Protein AF-A0A645I6S6-F1 (afdb_monomer)

Solvent-accessible surface area (backbone atoms only — not comparable to full-atom values): 3583 Å² total; per-residue (Å²): 100,65,51,18,53,47,38,30,75,75,71,69,47,57,35,25,70,67,24,18,51,38,49,51,50,43,55,54,52,53,72,75,50,66,91,90,69,84,77,86,70,72,64,90,51,57,21,77,84,34,55,94,35,86,75,57,57,80,134

Organism: NCBI:txid1076179

Structure (mmCIF, N/CA/C/O backbone):
data_AF-A0A645I6S6-F1
#
_entry.id   AF-A0A645I6S6-F1
#
loop_
_atom_site.group_PDB
_atom_site.id
_atom_site.type_symbol
_atom_site.label_atom_id
_atom_site.label_alt_id
_atom_site.label_comp_id
_atom_site.label_asym_id
_atom_site.label_entity_id
_atom_site.label_seq_id
_atom_site.pdbx_PDB_ins_code
_atom_site.Cartn_x
_atom_site.Cartn_y
_atom_site.Cartn_z
_atom_site.occupancy
_atom_site.B_iso_or_equ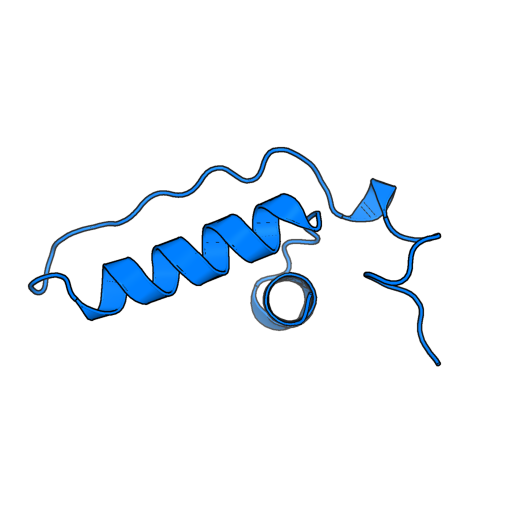iv
_atom_site.auth_seq_id
_atom_site.auth_comp_id
_atom_site.auth_asym_id
_atom_site.auth_atom_id
_atom_site.pdbx_PDB_model_num
ATOM 1 N N . MET A 1 1 ? 6.528 -5.915 0.310 1.00 88.81 1 MET A N 1
ATOM 2 C CA . MET A 1 1 ? 6.028 -6.070 -1.078 1.00 88.81 1 MET A CA 1
ATOM 3 C C . MET A 1 1 ? 4.655 -6.732 -1.136 1.00 88.81 1 MET A C 1
ATOM 5 O O . MET A 1 1 ? 3.853 -6.347 -1.976 1.00 88.81 1 MET A O 1
ATOM 9 N N . GLU A 1 2 ? 4.354 -7.676 -0.238 1.00 96.56 2 GLU A N 1
ATOM 10 C CA . GLU A 1 2 ? 3.059 -8.373 -0.190 1.00 96.56 2 GLU A CA 1
ATOM 11 C C . GLU A 1 2 ? 1.842 -7.433 -0.202 1.00 96.56 2 GLU A C 1
ATOM 13 O O . GLU A 1 2 ? 0.922 -7.657 -0.981 1.00 96.56 2 GLU A O 1
ATOM 18 N N . THR A 1 3 ? 1.849 -6.353 0.590 1.00 98.06 3 THR A N 1
ATOM 19 C CA . THR A 1 3 ? 0.731 -5.396 0.629 1.00 98.06 3 THR A CA 1
ATOM 20 C C . THR A 1 3 ? 0.455 -4.753 -0.727 1.00 98.06 3 THR A C 1
ATOM 22 O O . THR A 1 3 ? -0.699 -4.732 -1.137 1.00 98.06 3 THR A O 1
ATOM 25 N N . SER A 1 4 ? 1.478 -4.299 -1.466 1.00 97.62 4 SER A N 1
ATOM 26 C CA . SER A 1 4 ? 1.284 -3.762 -2.826 1.00 97.62 4 SER A CA 1
ATOM 27 C C . SER A 1 4 ? 0.637 -4.800 -3.748 1.00 97.62 4 SER A C 1
ATOM 29 O O . SER A 1 4 ? -0.279 -4.476 -4.500 1.00 97.62 4 SER A O 1
ATOM 31 N N . ARG A 1 5 ? 1.080 -6.067 -3.670 1.00 96.69 5 ARG A N 1
ATOM 32 C CA . ARG A 1 5 ? 0.514 -7.164 -4.473 1.00 96.69 5 ARG A CA 1
ATOM 33 C C . ARG A 1 5 ? -0.934 -7.479 -4.068 1.00 96.69 5 ARG A C 1
ATOM 35 O O . ARG A 1 5 ? -1.765 -7.708 -4.939 1.00 96.69 5 ARG A O 1
ATOM 42 N N . LYS A 1 6 ? -1.257 -7.478 -2.768 1.00 97.81 6 LYS A N 1
ATOM 43 C CA . LYS A 1 6 ? -2.623 -7.689 -2.253 1.00 97.81 6 LYS A CA 1
ATOM 44 C C . LYS A 1 6 ? -3.571 -6.582 -2.694 1.00 97.81 6 LYS A C 1
ATOM 46 O O . LYS A 1 6 ? -4.625 -6.894 -3.228 1.00 97.81 6 LYS A O 1
ATOM 51 N N . VAL A 1 7 ? -3.170 -5.322 -2.535 1.00 97.62 7 VAL A N 1
ATOM 52 C CA . VAL A 1 7 ? -3.964 -4.158 -2.956 1.00 97.62 7 VAL A CA 1
ATOM 53 C C . VAL A 1 7 ? -4.245 -4.209 -4.460 1.00 97.62 7 VAL A C 1
ATOM 55 O O . VAL A 1 7 ? -5.392 -4.045 -4.863 1.00 97.62 7 VAL A O 1
ATOM 58 N N . GLY A 1 8 ? -3.248 -4.553 -5.283 1.00 96.06 8 GLY A N 1
ATOM 59 C CA . GLY A 1 8 ? -3.461 -4.744 -6.722 1.00 96.06 8 GLY A CA 1
ATOM 60 C C . GLY A 1 8 ? -4.476 -5.842 -7.050 1.00 96.06 8 GLY A C 1
ATOM 61 O O . GLY A 1 8 ? -5.323 -5.649 -7.915 1.00 96.06 8 GLY A O 1
ATOM 62 N N . ARG A 1 9 ? -4.435 -6.976 -6.337 1.00 96.00 9 ARG A N 1
ATOM 63 C CA . ARG A 1 9 ? -5.333 -8.120 -6.581 1.00 96.00 9 ARG A CA 1
ATOM 64 C C . ARG A 1 9 ? -6.742 -7.955 -6.010 1.00 96.00 9 ARG A C 1
ATOM 66 O O . ARG A 1 9 ? -7.677 -8.492 -6.588 1.00 96.00 9 ARG A O 1
ATOM 73 N N . GLN A 1 10 ? -6.884 -7.300 -4.861 1.00 97.94 10 GLN A N 1
ATOM 74 C CA 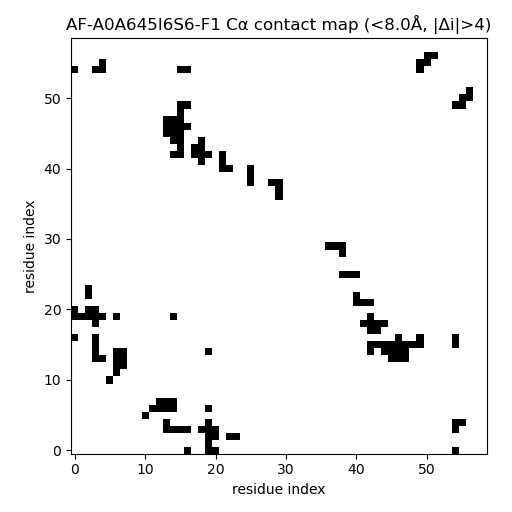. GLN A 1 10 ? -8.144 -7.237 -4.109 1.00 97.94 10 GLN A CA 1
ATOM 75 C C . GLN A 1 10 ? -8.902 -5.929 -4.340 1.00 97.94 10 GLN A C 1
ATOM 77 O O . GLN A 1 10 ? -10.124 -5.947 -4.408 1.00 97.94 10 GLN A O 1
ATOM 82 N N . GLU A 1 11 ? -8.181 -4.817 -4.495 1.00 97.19 11 GLU A N 1
ATOM 83 C CA . GLU A 1 11 ? -8.763 -3.470 -4.580 1.00 97.19 11 GLU A CA 1
ATOM 84 C C . GLU A 1 11 ? -8.617 -2.849 -5.981 1.00 97.19 11 GLU A C 1
ATOM 86 O O . GLU A 1 11 ? -9.178 -1.793 -6.253 1.00 97.19 11 GLU A O 1
ATOM 91 N N . GLY A 1 12 ? -7.840 -3.471 -6.878 1.00 96.88 12 GLY A N 1
ATOM 92 C CA . GLY A 1 12 ? -7.627 -2.989 -8.248 1.00 96.88 12 GLY A CA 1
ATOM 93 C C . GLY A 1 12 ? -6.653 -1.812 -8.379 1.00 96.88 12 GLY A C 1
ATOM 94 O O . GLY A 1 12 ? -6.475 -1.285 -9.475 1.00 96.88 12 GLY A O 1
ATOM 95 N N . PHE A 1 13 ? -5.984 -1.406 -7.295 1.00 96.75 13 PHE A N 1
ATOM 96 C CA . PHE A 1 13 ? -4.956 -0.363 -7.344 1.00 96.75 13 PHE A CA 1
ATOM 97 C C . PHE A 1 13 ? -3.564 -0.976 -7.516 1.00 96.75 13 PHE A C 1
ATOM 99 O O . PHE A 1 13 ? -3.001 -1.558 -6.586 1.00 96.75 13 PHE A O 1
ATOM 106 N N . LEU A 1 14 ? -2.976 -0.814 -8.701 1.00 97.38 14 LEU A N 1
ATOM 107 C CA . LEU A 1 14 ? -1.584 -1.187 -8.944 1.00 97.38 14 LEU A CA 1
ATOM 108 C C . LEU A 1 14 ? -0.660 -0.094 -8.384 1.00 97.38 14 LEU A C 1
ATOM 110 O O . LEU A 1 14 ? -0.631 1.024 -8.895 1.00 97.38 14 LEU A O 1
ATOM 114 N N . VAL A 1 15 ? 0.088 -0.394 -7.320 1.00 98.19 15 VAL A N 1
ATOM 115 C CA . VAL A 1 15 ? 0.825 0.615 -6.538 1.00 98.19 15 VAL A CA 1
ATOM 116 C C . VAL A 1 15 ? 2.301 0.271 -6.364 1.00 98.19 15 VAL A C 1
ATOM 118 O O . VAL A 1 15 ? 2.680 -0.897 -6.308 1.00 98.19 15 VAL A O 1
ATOM 121 N N . GLY A 1 16 ? 3.142 1.294 -6.215 1.00 98.06 16 GLY A N 1
ATOM 122 C CA . GLY A 1 16 ? 4.572 1.119 -5.977 1.00 98.06 16 GLY A CA 1
ATOM 123 C C . GLY A 1 16 ? 4.948 0.445 -4.649 1.00 98.06 16 GLY A C 1
ATOM 124 O O . GLY A 1 16 ? 4.114 0.086 -3.804 1.00 98.06 16 GLY A O 1
ATOM 125 N N . ILE A 1 17 ? 6.260 0.283 -4.447 1.00 97.81 17 ILE A N 1
ATOM 126 C CA . ILE A 1 17 ? 6.836 -0.346 -3.245 1.00 97.81 17 I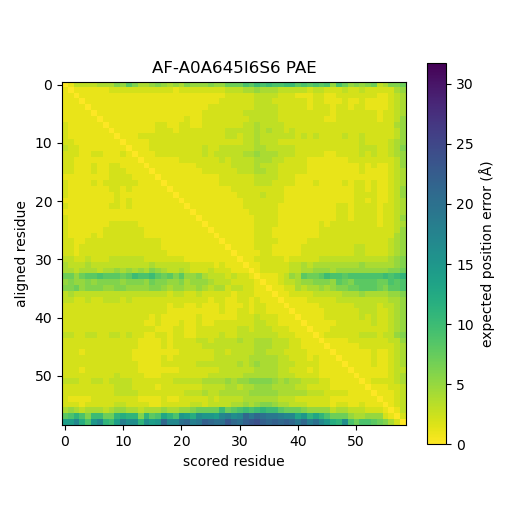LE A CA 1
ATOM 127 C C . ILE A 1 17 ? 6.529 0.496 -1.997 1.00 97.81 17 ILE A C 1
ATOM 129 O O . ILE A 1 17 ? 6.043 -0.035 -0.994 1.00 97.81 17 ILE A O 1
ATOM 133 N N . SER A 1 18 ? 6.793 1.807 -2.059 1.00 98.06 18 SER A N 1
ATOM 134 C CA . SER A 1 18 ? 6.578 2.739 -0.942 1.00 98.06 18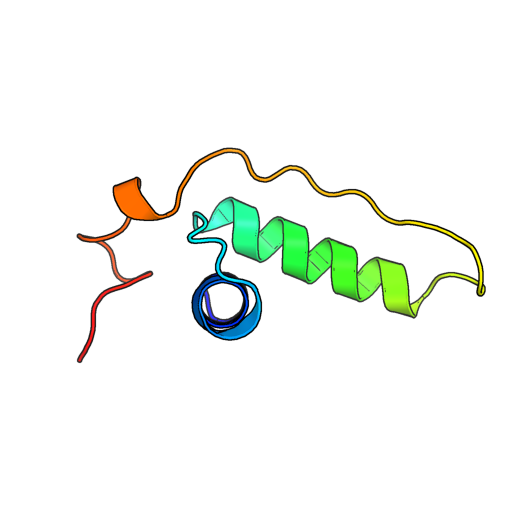 SER A CA 1
ATOM 135 C C . SER A 1 18 ? 5.092 2.880 -0.602 1.00 98.06 18 SER A C 1
ATOM 137 O O . SER A 1 18 ? 4.730 2.876 0.572 1.00 98.06 18 SER A O 1
ATOM 139 N N . SER A 1 19 ? 4.225 2.890 -1.614 1.00 98.25 19 SER A N 1
ATOM 140 C CA . SER A 1 19 ? 2.768 2.887 -1.466 1.00 98.25 19 SER A CA 1
ATOM 141 C C . SER A 1 19 ? 2.266 1.684 -0.667 1.00 98.25 19 SER A C 1
ATOM 143 O O . SER A 1 19 ? 1.487 1.841 0.271 1.00 98.25 19 SER A O 1
ATOM 145 N N . GLY A 1 20 ? 2.753 0.475 -0.969 1.00 97.94 20 GLY A N 1
ATOM 146 C CA . GLY A 1 20 ? 2.395 -0.712 -0.188 1.00 97.94 20 GLY A CA 1
ATOM 147 C C . GLY A 1 20 ? 2.873 -0.646 1.259 1.00 97.94 20 GLY A C 1
ATOM 148 O O . GLY A 1 20 ? 2.166 -1.109 2.153 1.00 97.94 20 GLY A O 1
ATOM 149 N N . ALA A 1 21 ? 4.045 -0.054 1.509 1.00 98.44 21 ALA A N 1
ATOM 150 C CA . ALA A 1 21 ? 4.538 0.175 2.865 1.00 98.44 21 ALA A CA 1
ATOM 151 C C . ALA A 1 21 ? 3.658 1.182 3.627 1.00 98.44 21 ALA A C 1
ATOM 153 O O . ALA A 1 21 ? 3.270 0.915 4.765 1.00 98.44 21 ALA A O 1
ATOM 154 N N . ALA A 1 22 ? 3.277 2.291 2.983 1.00 98.56 22 ALA A N 1
ATOM 155 C CA . ALA A 1 22 ? 2.384 3.294 3.557 1.00 98.56 22 ALA A CA 1
ATOM 156 C C . ALA A 1 22 ? 1.006 2.703 3.891 1.00 98.56 22 ALA A C 1
ATOM 158 O O . ALA A 1 22 ? 0.507 2.899 4.998 1.00 98.56 22 ALA A O 1
ATOM 159 N N . ILE A 1 23 ? 0.423 1.911 2.984 1.00 98.44 23 ILE A N 1
ATOM 160 C CA . ILE A 1 23 ? -0.856 1.226 3.217 1.00 98.44 23 ILE A CA 1
ATOM 161 C C . ILE A 1 23 ? -0.734 0.220 4.367 1.00 98.44 23 ILE A C 1
ATOM 163 O O . ILE A 1 23 ? -1.595 0.188 5.243 1.00 98.44 23 ILE A O 1
ATOM 167 N N . ALA A 1 24 ? 0.347 -0.565 4.423 1.00 98.38 24 ALA A N 1
ATOM 168 C CA . ALA A 1 24 ? 0.571 -1.513 5.516 1.00 98.38 24 ALA A CA 1
ATOM 169 C C . ALA A 1 24 ? 0.636 -0.809 6.883 1.00 98.38 24 ALA A C 1
ATOM 171 O O . ALA A 1 24 ? -0.000 -1.253 7.841 1.00 98.38 24 ALA A O 1
ATOM 172 N N . ALA A 1 25 ? 1.364 0.308 6.963 1.00 98.44 25 ALA A N 1
ATOM 173 C CA . ALA A 1 25 ? 1.451 1.121 8.171 1.00 98.44 25 ALA A CA 1
ATOM 174 C C . ALA A 1 25 ? 0.095 1.751 8.534 1.00 98.44 25 ALA A C 1
ATOM 176 O O . ALA A 1 25 ? -0.329 1.670 9.685 1.00 98.44 25 ALA A O 1
ATOM 177 N N . GLY A 1 26 ? -0.624 2.304 7.553 1.00 98.38 26 GLY A N 1
ATOM 178 C CA . GLY A 1 26 ? -1.957 2.873 7.751 1.00 98.38 26 GLY A CA 1
ATOM 179 C C . GLY A 1 26 ? -2.969 1.851 8.269 1.00 98.38 26 GLY A C 1
ATOM 180 O O . GLY A 1 26 ? -3.714 2.148 9.199 1.00 98.38 26 GLY A O 1
ATOM 181 N N . LEU A 1 27 ? -2.948 0.622 7.741 1.00 97.81 27 LEU A N 1
ATOM 182 C CA . LEU A 1 27 ? -3.785 -0.480 8.225 1.00 97.81 27 LEU A CA 1
ATOM 183 C C . LEU A 1 27 ? -3.428 -0.898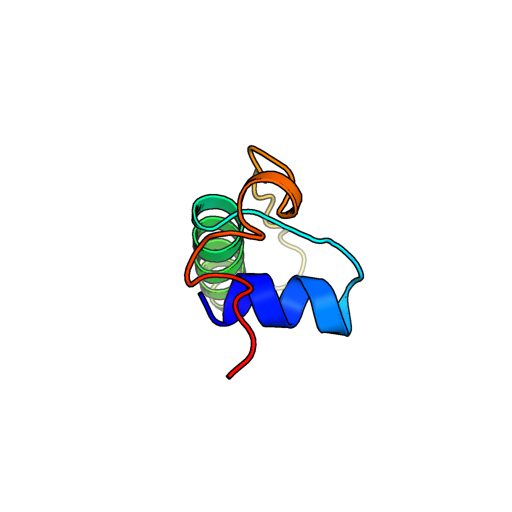 9.654 1.00 97.81 27 LEU A C 1
ATOM 185 O O . LEU A 1 27 ? -4.322 -1.259 10.418 1.00 97.81 27 LEU A O 1
ATOM 189 N N . LYS A 1 28 ? -2.145 -0.850 10.036 1.00 97.88 28 LYS A N 1
ATOM 190 C CA . LYS A 1 28 ? -1.730 -1.096 11.423 1.00 97.88 28 LYS A CA 1
ATOM 191 C C . LYS A 1 28 ? -2.290 -0.020 12.356 1.00 97.88 28 LYS A C 1
ATOM 193 O O . LYS A 1 28 ? -2.941 -0.366 13.333 1.00 97.88 28 LYS A O 1
ATOM 198 N N . ILE A 1 29 ? -2.123 1.256 12.006 1.00 97.94 29 ILE A N 1
ATOM 199 C CA . ILE A 1 29 ? -2.657 2.384 12.785 1.00 97.94 29 ILE A CA 1
ATOM 200 C C . ILE A 1 29 ? -4.182 2.286 12.892 1.00 97.94 29 ILE A C 1
ATOM 202 O O . ILE A 1 29 ? -4.734 2.427 13.976 1.00 97.94 29 ILE A O 1
ATOM 206 N N . ALA A 1 30 ? -4.879 1.982 11.794 1.00 97.75 30 ALA A N 1
ATOM 207 C CA . ALA A 1 30 ? -6.336 1.876 11.781 1.00 97.75 30 ALA A CA 1
ATOM 208 C C . ALA A 1 30 ? -6.877 0.824 12.767 1.00 97.75 30 ALA A C 1
ATOM 210 O O . ALA A 1 30 ? -7.954 1.026 13.323 1.00 97.75 30 ALA A O 1
ATOM 211 N N . LYS A 1 31 ? -6.132 -0.263 13.020 1.00 97.00 31 LYS A N 1
ATOM 212 C CA . LYS A 1 31 ? -6.498 -1.294 14.011 1.00 97.00 31 LYS A CA 1
ATOM 213 C C . LYS A 1 31 ? -6.396 -0.809 15.458 1.00 97.00 31 LYS A C 1
ATOM 215 O O . LYS A 1 31 ? -7.061 -1.370 16.320 1.00 97.00 31 LYS A O 1
ATOM 220 N N . GLU A 1 32 ? -5.567 0.196 15.722 1.00 97.06 32 GLU A N 1
ATOM 221 C CA . GLU A 1 32 ? -5.335 0.752 17.061 1.00 97.06 32 GLU A CA 1
ATOM 222 C C . GLU A 1 32 ? -6.304 1.905 17.391 1.00 97.06 32 GLU A C 1
ATOM 224 O O . GLU A 1 32 ? -6.407 2.325 18.543 1.00 97.06 32 GLU A O 1
ATOM 229 N N . LEU A 1 33 ? -7.039 2.426 16.401 1.00 96.44 33 LEU A N 1
ATOM 230 C CA . LEU A 1 33 ? -7.947 3.557 16.588 1.00 96.44 33 LEU A CA 1
ATOM 231 C C . LEU A 1 33 ? -9.333 3.146 17.100 1.00 96.44 33 LEU A C 1
ATOM 233 O O . LEU A 1 33 ? -9.890 2.106 16.753 1.00 96.44 33 LEU A O 1
ATOM 237 N N . ILE A 1 34 ? -9.945 4.050 17.870 1.00 93.31 34 ILE A N 1
ATOM 238 C CA . ILE A 1 34 ? -11.343 3.934 18.304 1.00 93.31 34 ILE A CA 1
ATOM 239 C C . ILE A 1 34 ? -12.274 3.992 17.081 1.00 93.31 34 ILE A C 1
ATOM 241 O O . ILE A 1 34 ? -12.041 4.744 16.128 1.00 93.31 34 ILE A O 1
ATOM 245 N N . LYS A 1 35 ? -13.372 3.227 17.131 1.00 95.19 35 LYS A N 1
ATOM 246 C CA . LYS A 1 35 ? -14.407 3.186 16.088 1.00 95.19 35 LYS A CA 1
ATOM 247 C C . LYS A 1 35 ? -14.853 4.596 15.671 1.00 95.19 35 LYS A C 1
ATOM 249 O O . LYS A 1 35 ? -15.108 5.456 16.509 1.00 95.19 35 LYS A O 1
ATOM 254 N N . GLY A 1 36 ? -14.977 4.813 14.361 1.00 96.44 36 GLY A N 1
ATOM 255 C CA . GLY A 1 36 ? -15.414 6.084 13.771 1.00 96.44 36 GLY A CA 1
ATOM 256 C C . GLY A 1 36 ? -14.280 7.043 13.389 1.00 96.44 36 GLY A C 1
ATOM 257 O O . GLY A 1 36 ? -14.539 8.045 12.723 1.00 96.44 36 GLY A O 1
ATOM 258 N N . LYS A 1 37 ? -13.025 6.746 13.749 1.00 97.94 37 LYS A N 1
ATOM 259 C CA . LYS A 1 37 ? -11.853 7.467 13.227 1.00 97.94 37 LYS A CA 1
ATOM 260 C C . LYS A 1 37 ? -11.493 6.987 11.815 1.00 97.94 37 LYS A C 1
ATOM 262 O O . LYS A 1 37 ? -11.861 5.886 11.412 1.00 97.94 37 LYS A O 1
ATOM 267 N N . LYS A 1 38 ? -10.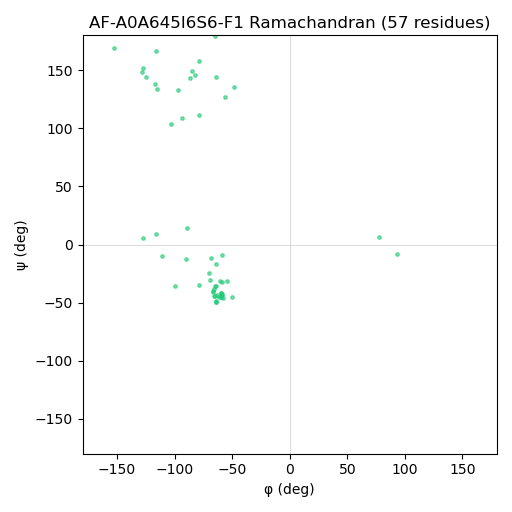783 7.829 11.058 1.00 97.75 38 LYS A N 1
ATOM 268 C CA . LYS A 1 38 ? -10.341 7.551 9.682 1.00 97.75 38 LYS A CA 1
ATOM 269 C C . LYS A 1 38 ? -8.828 7.713 9.575 1.00 97.75 38 LYS A C 1
ATOM 271 O O . LYS A 1 38 ? -8.267 8.610 10.198 1.00 97.75 38 LYS A O 1
ATOM 276 N N . VAL A 1 39 ? -8.203 6.871 8.758 1.00 97.94 39 VAL A N 1
ATOM 277 C CA . VAL A 1 39 ? -6.787 6.965 8.383 1.00 97.94 39 VAL A CA 1
ATOM 278 C C . VAL A 1 39 ? -6.717 7.234 6.887 1.00 97.94 39 VAL A C 1
ATOM 280 O O . VAL A 1 39 ? -7.417 6.5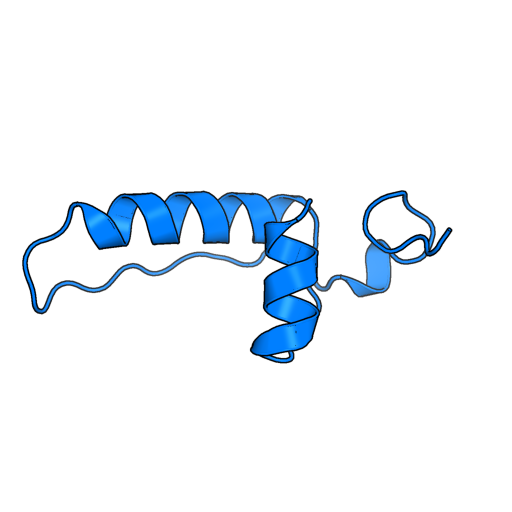86 6.113 1.00 97.94 39 VAL A O 1
ATOM 283 N N . LEU A 1 40 ? -5.880 8.190 6.494 1.00 98.19 40 LEU A N 1
ATOM 284 C CA . LEU A 1 40 ? -5.563 8.486 5.101 1.00 98.19 40 LEU A CA 1
ATOM 285 C C . LEU A 1 40 ? -4.076 8.219 4.875 1.00 98.19 40 LEU A C 1
ATOM 287 O O . LEU A 1 40 ? -3.248 8.568 5.715 1.00 98.19 40 LEU A O 1
ATOM 291 N N . VAL A 1 41 ? -3.748 7.605 3.741 1.00 98.25 41 VAL A N 1
ATOM 292 C CA . VAL A 1 41 ? -2.371 7.335 3.311 1.00 98.25 41 VAL A CA 1
ATOM 293 C C . VAL A 1 41 ? -2.166 7.850 1.892 1.00 98.25 41 VAL A C 1
ATOM 295 O O . VAL A 1 41 ? -3.100 7.858 1.093 1.00 98.25 41 VAL A O 1
ATOM 298 N N . ILE A 1 42 ? -0.943 8.282 1.587 1.00 98.31 42 ILE A N 1
ATOM 299 C CA . ILE A 1 42 ? -0.559 8.764 0.257 1.00 98.31 42 ILE A CA 1
ATOM 300 C C . ILE A 1 42 ? 0.108 7.620 -0.508 1.00 98.31 42 ILE A C 1
ATOM 302 O O . ILE A 1 42 ? 0.998 6.951 0.015 1.00 98.31 42 ILE A O 1
ATOM 306 N N . VAL A 1 43 ? -0.321 7.430 -1.753 1.00 98.00 43 VAL A N 1
ATOM 307 C CA . VAL A 1 43 ? 0.277 6.530 -2.748 1.00 98.00 43 VAL A CA 1
ATOM 308 C C . VAL A 1 43 ? 1.059 7.422 -3.721 1.00 98.00 43 VAL A C 1
ATOM 310 O O . VAL A 1 43 ? 0.418 8.124 -4.502 1.00 98.00 43 VAL A O 1
ATOM 313 N N . PRO A 1 44 ? 2.405 7.488 -3.642 1.00 97.62 44 PRO A N 1
ATOM 314 C CA . PRO A 1 44 ? 3.175 8.475 -4.404 1.00 97.62 44 PRO A CA 1
ATOM 315 C C . PRO A 1 44 ? 3.178 8.233 -5.916 1.00 97.62 44 PRO A C 1
ATOM 317 O O . PRO A 1 44 ? 3.281 9.186 -6.684 1.00 97.62 44 PRO A O 1
ATOM 320 N N . ASP A 1 45 ? 3.083 6.972 -6.340 1.00 97.50 45 ASP A N 1
ATOM 321 C CA . ASP A 1 45 ? 3.121 6.576 -7.743 1.00 97.50 45 ASP A CA 1
ATOM 322 C C . ASP A 1 45 ? 2.363 5.267 -8.037 1.00 97.50 45 ASP A C 1
ATOM 324 O O . ASP A 1 45 ? 1.934 4.525 -7.141 1.00 97.50 45 ASP A O 1
ATOM 328 N N . ASN A 1 46 ? 2.184 5.007 -9.335 1.00 97.38 46 ASN A N 1
ATOM 329 C CA . ASN A 1 46 ? 1.570 3.792 -9.861 1.00 97.38 46 ASN A CA 1
ATOM 330 C C . ASN A 1 46 ? 2.591 2.640 -9.931 1.00 97.38 46 ASN A C 1
ATOM 332 O O . ASN A 1 46 ? 3.774 2.837 -10.218 1.00 97.38 46 ASN A O 1
ATOM 336 N N . GLY A 1 47 ? 2.109 1.418 -9.704 1.00 97.19 47 GLY A N 1
ATOM 337 C CA . GLY A 1 47 ? 2.892 0.189 -9.785 1.00 97.19 47 GLY A CA 1
ATOM 338 C C . GLY A 1 47 ? 3.442 -0.153 -11.178 1.00 97.19 47 GLY A C 1
ATOM 339 O O . GLY A 1 47 ? 4.393 -0.928 -11.252 1.00 97.19 47 GLY A O 1
ATOM 340 N N . GLU A 1 48 ? 2.933 0.445 -12.264 1.00 96.94 48 GLU A N 1
ATOM 341 C CA . GLU A 1 48 ? 3.433 0.235 -13.640 1.00 96.94 48 GLU A CA 1
ATOM 342 C C . GLU A 1 48 ? 4.944 0.493 -13.778 1.00 96.94 48 GLU A C 1
ATOM 344 O O . GLU A 1 48 ? 5.644 -0.183 -14.530 1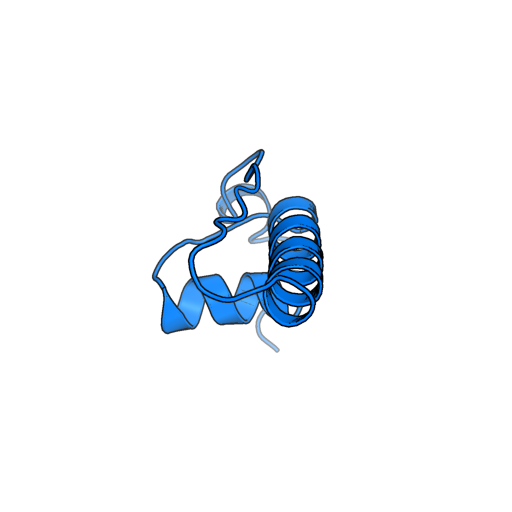.00 96.94 48 GLU A O 1
ATOM 349 N N . ARG A 1 49 ? 5.479 1.422 -12.978 1.00 96.94 49 ARG A N 1
ATOM 350 C CA . ARG A 1 49 ? 6.905 1.780 -12.956 1.00 96.94 49 ARG A CA 1
ATOM 351 C C . ARG A 1 49 ? 7.800 0.666 -12.413 1.00 96.94 49 ARG A C 1
ATOM 353 O O . ARG A 1 49 ? 9.020 0.754 -12.512 1.00 96.94 49 ARG A O 1
ATOM 360 N N . TYR A 1 50 ? 7.200 -0.365 -11.824 1.00 96.44 50 TYR A N 1
ATOM 361 C CA . TYR A 1 50 ? 7.881 -1.431 -11.100 1.00 96.44 50 TYR A CA 1
ATOM 362 C C . TYR A 1 50 ? 7.704 -2.811 -11.742 1.00 96.44 50 TYR A C 1
ATOM 364 O O . TYR A 1 50 ? 8.108 -3.804 -11.133 1.00 96.44 50 TYR A O 1
ATOM 372 N N . LEU A 1 51 ? 7.139 -2.896 -12.953 1.00 95.50 51 LEU A N 1
ATOM 373 C CA . LEU A 1 51 ? 6.913 -4.167 -13.658 1.00 95.50 51 LEU A CA 1
ATOM 374 C C . LEU A 1 51 ? 8.210 -4.942 -13.939 1.00 95.50 51 LEU A C 1
ATOM 376 O O . LEU A 1 51 ? 8.211 -6.165 -13.892 1.00 95.50 51 LEU A O 1
ATOM 380 N N . SER A 1 52 ? 9.329 -4.246 -14.154 1.00 95.19 52 SER A N 1
ATOM 381 C CA . SER A 1 52 ? 10.652 -4.854 -14.359 1.00 95.19 52 SER A CA 1
ATOM 382 C C . SER A 1 52 ? 11.440 -5.077 -13.060 1.00 95.19 52 SER A C 1
ATOM 384 O O . SER A 1 52 ? 12.656 -5.251 -13.093 1.00 95.19 52 SER A O 1
ATOM 386 N N . THR A 1 53 ? 10.783 -4.992 -11.901 1.00 95.69 53 THR A N 1
ATOM 387 C CA . THR A 1 53 ? 11.407 -5.163 -10.582 1.00 95.69 53 THR A CA 1
ATOM 388 C C . THR A 1 53 ? 10.833 -6.383 -9.870 1.00 95.69 53 THR A C 1
ATOM 390 O O . THR A 1 53 ? 9.736 -6.847 -10.186 1.00 95.69 53 THR A O 1
ATOM 393 N N . ALA A 1 54 ? 11.498 -6.817 -8.797 1.00 95.69 54 ALA A N 1
ATOM 394 C CA . ALA A 1 54 ? 11.015 -7.891 -7.930 1.00 95.69 54 ALA A CA 1
ATOM 395 C C . ALA A 1 54 ? 9.631 -7.625 -7.291 1.00 95.69 54 ALA A C 1
ATOM 397 O O . ALA A 1 54 ? 9.062 -8.525 -6.676 1.00 95.69 54 ALA A O 1
ATOM 398 N N . LEU A 1 55 ? 9.057 -6.415 -7.393 1.00 96.31 55 LEU A N 1
ATOM 399 C CA . LEU A 1 55 ? 7.714 -6.145 -6.876 1.00 96.31 55 LEU A CA 1
ATOM 400 C C . LEU A 1 55 ? 6.619 -6.899 -7.640 1.00 96.31 55 LEU A C 1
ATOM 402 O O . LEU A 1 55 ? 5.685 -7.371 -6.995 1.00 96.31 55 LEU A O 1
ATOM 406 N N . TYR A 1 56 ? 6.724 -6.998 -8.966 1.00 95.31 56 TYR A N 1
ATOM 407 C CA . TYR A 1 56 ? 5.698 -7.599 -9.830 1.00 95.31 56 TYR A CA 1
ATOM 408 C C . TYR A 1 56 ? 6.231 -8.683 -10.759 1.00 95.31 56 TYR A C 1
ATOM 410 O O . TYR A 1 56 ? 5.466 -9.226 -11.545 1.00 95.31 56 TYR A O 1
ATOM 418 N N . GLN A 1 57 ? 7.504 -9.047 -10.623 1.00 91.06 57 GLN A N 1
ATOM 419 C CA . GLN A 1 57 ? 8.027 -10.247 -11.251 1.00 91.06 57 GLN A CA 1
ATOM 420 C C . GLN A 1 57 ? 7.205 -11.470 -10.799 1.00 91.06 57 GLN A C 1
ATOM 422 O O . GLN A 1 57 ? 6.948 -11.653 -9.595 1.00 91.06 57 GLN A O 1
ATOM 427 N N . GL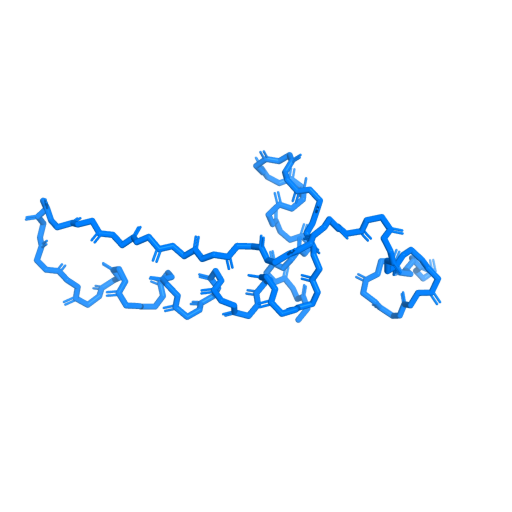U A 1 58 ? 6.726 -12.222 -11.788 1.00 78.25 58 GLU A N 1
ATOM 428 C CA . GLU A 1 58 ? 6.169 -13.566 -11.636 1.00 78.25 58 GLU A CA 1
ATOM 429 C C . GLU A 1 58 ? 7.331 -14.564 -11.706 1.00 78.25 58 GLU A C 1
ATOM 431 O O . GLU A 1 58 ? 8.312 -14.304 -12.412 1.00 78.25 58 GLU A O 1
ATOM 436 N N . ASP A 1 59 ? 7.250 -15.633 -10.914 1.00 61.09 59 ASP A N 1
ATOM 437 C CA . ASP A 1 59 ? 8.220 -16.734 -10.963 1.00 61.09 59 ASP A CA 1
ATOM 438 C C . ASP A 1 59 ? 8.019 -17.581 -12.228 1.00 61.09 59 ASP A C 1
ATOM 440 O O . ASP A 1 59 ? 6.841 -17.808 -12.602 1.00 61.09 59 ASP A O 1
#

Radius of gyration: 12.49 Å; Cα contacts (8 Å, |Δi|>4): 74; chains: 1; bounding box: 27×26×33 Å

InterPro domains:
  IPR036052 Tryptophan synthase beta chain-like, PALP domain superfamily [G3DSA:3.40.50.1100] (1-59)
  IPR036052 Tryptophan synthase beta chain-like, PALP domain superfamily [SSF53686] (2-57)
  IPR050214 Cysteine synthase/Cystathionine beta-synthase [PTHR10314] (1-57)

pLDDT: mean 96.06, std 5.46, range [61.09, 98.56]

Mean predicted aligned error: 2.63 Å

Nearest PDB structures (foldseek):
  8srw-assembly1_D  TM=9.824E-01  e=2.636E-04  Staphylococcus aureus subsp. aureus NCTC 8325
  9jxu-assembly1_A  TM=9.432E-01  e=6.531E-04  Limosilactobacillus reuteri
  9jxu-assembly1_B  TM=9.362E-01  e=1.407E-03  Limosilactobacillus reuteri
  2eco-assembly1_A  TM=9.717E-01  e=2.139E-03  Thermus thermophilus HB8
  3x44-assembly1_A  TM=9.574E-01  e=2.828E-03  Streptomyces lavendulae

Sequence (59 aa):
METSRKVGRQEGFLVGISSGAAIAAGLKIAKELIKGKKVLVIVPDNGERYLSTALYQED

Foldseek 3Di:
DVQLVCCCVPVVAAADPVQSVQVVVQVVVVVVDDPPDDGDTDGPDGNVVCCVDPVNDDD

Secondary structure (DSSP, 8-state):
-HHHHHHHHHT---B-HHHHHHHHHHHHHHHHSPTT--------SBGGGGTTSTTT---